Protein AF-T0Z7A8-F1 (afdb_monomer_lite)

Radius of gyration: 29.62 Å; chains: 1; bounding box: 66×35×97 Å

Structure (mmCIF, N/CA/C/O backbone):
data_AF-T0Z7A8-F1
#
_entry.id   AF-T0Z7A8-F1
#
loop_
_atom_site.group_PDB
_atom_site.id
_atom_site.type_symbol
_atom_site.label_atom_id
_atom_site.label_alt_id
_atom_site.label_comp_id
_atom_site.label_asym_id
_atom_site.label_entity_id
_atom_site.label_seq_id
_atom_site.pdbx_PDB_ins_code
_atom_site.Cartn_x
_atom_site.Cartn_y
_atom_site.Cartn_z
_atom_site.occupancy
_atom_site.B_iso_or_equiv
_atom_site.auth_seq_id
_atom_site.auth_comp_id
_atom_site.auth_asym_id
_atom_site.auth_atom_id
_atom_site.pdbx_PDB_model_num
ATOM 1 N N . MET A 1 1 ? -44.467 -1.117 72.319 1.00 36.31 1 MET A N 1
ATOM 2 C CA . MET A 1 1 ? -43.125 -1.732 72.391 1.00 36.31 1 MET A CA 1
ATOM 3 C C . MET A 1 1 ? -42.258 -1.011 71.381 1.00 36.31 1 MET A C 1
ATOM 5 O O . MET A 1 1 ? -42.643 -0.938 70.224 1.00 36.31 1 MET A O 1
ATOM 9 N N . ASN A 1 2 ? -41.212 -0.356 71.879 1.00 39.38 2 ASN A N 1
ATOM 10 C CA . ASN A 1 2 ? -40.428 0.667 71.189 1.00 39.38 2 ASN A CA 1
ATOM 11 C C . ASN A 1 2 ? -39.596 0.090 70.042 1.00 39.38 2 ASN A C 1
ATOM 13 O O . ASN A 1 2 ? -38.655 -0.658 70.296 1.00 39.38 2 ASN A O 1
ATOM 17 N N . GLU A 1 3 ? -39.864 0.532 68.818 1.00 44.25 3 GLU A N 1
ATOM 18 C CA . GLU A 1 3 ? -38.897 0.447 67.728 1.00 44.25 3 GLU A CA 1
ATOM 19 C C . GLU A 1 3 ? -38.095 1.753 67.731 1.00 44.25 3 GLU A C 1
ATOM 21 O O . GLU A 1 3 ? -38.564 2.824 67.344 1.00 44.25 3 GLU A O 1
ATOM 26 N N . ILE A 1 4 ? -36.911 1.680 68.333 1.00 42.53 4 ILE A N 1
ATOM 27 C CA . ILE A 1 4 ? -35.994 2.802 68.509 1.00 42.53 4 ILE A CA 1
ATOM 28 C C . ILE A 1 4 ? -35.410 3.138 67.132 1.00 42.53 4 ILE A C 1
ATOM 30 O O . ILE A 1 4 ? -34.497 2.468 66.653 1.00 42.53 4 ILE A O 1
ATOM 34 N N . GLN A 1 5 ? -35.935 4.186 66.494 1.00 46.03 5 GLN A N 1
ATOM 35 C CA . GLN A 1 5 ? -35.263 4.845 65.379 1.00 46.03 5 GLN A CA 1
ATOM 36 C C . GLN A 1 5 ? -34.005 5.532 65.913 1.00 46.03 5 GLN A C 1
ATOM 38 O O . GLN A 1 5 ? -34.092 6.507 66.656 1.00 46.03 5 GLN A O 1
ATOM 43 N N . ILE A 1 6 ? -32.836 5.015 65.542 1.00 49.00 6 ILE A N 1
ATOM 44 C CA . ILE A 1 6 ? -31.546 5.659 65.797 1.00 49.00 6 ILE A CA 1
ATOM 45 C C . ILE A 1 6 ? -31.283 6.627 64.631 1.00 49.00 6 ILE A C 1
ATOM 47 O O . ILE A 1 6 ? -31.047 6.166 63.511 1.00 49.00 6 ILE A O 1
ATOM 51 N N . PRO A 1 7 ? -31.299 7.957 64.835 1.00 44.50 7 PRO A N 1
ATOM 52 C CA . PRO A 1 7 ? -30.887 8.899 63.810 1.00 44.50 7 PRO A CA 1
ATOM 53 C C . PRO A 1 7 ? -29.361 8.999 63.851 1.00 44.50 7 PRO A C 1
ATOM 55 O O . PRO A 1 7 ? -28.793 9.621 64.747 1.00 44.50 7 PRO A O 1
ATOM 58 N N . HIS A 1 8 ? -28.674 8.367 62.896 1.00 43.50 8 HIS A N 1
ATOM 59 C CA . HIS A 1 8 ? -27.226 8.530 62.781 1.00 43.50 8 HIS A CA 1
ATOM 60 C C . HIS A 1 8 ? -26.868 9.960 62.313 1.00 43.50 8 HIS A C 1
ATOM 62 O O . HIS A 1 8 ? -27.323 10.389 61.249 1.00 43.50 8 HIS A O 1
ATOM 68 N N . PRO A 1 9 ? -26.023 10.697 63.064 1.00 47.31 9 PRO A N 1
ATOM 69 C CA . PRO A 1 9 ? -25.777 12.127 62.886 1.00 47.31 9 PRO A CA 1
ATOM 70 C C . PRO A 1 9 ? -24.559 12.415 61.988 1.00 47.31 9 PRO A C 1
ATOM 72 O O . PRO A 1 9 ? -23.729 13.260 62.309 1.00 47.31 9 PRO A O 1
ATOM 75 N N . HIS A 1 10 ? -24.436 11.732 60.846 1.00 49.09 10 HIS A N 1
ATOM 76 C CA . HIS A 1 10 ? -23.391 12.022 59.850 1.00 49.09 10 HIS A CA 1
ATOM 77 C C . HIS A 1 10 ? -23.988 12.187 58.454 1.00 49.09 10 HIS A C 1
ATOM 79 O O . HIS A 1 10 ? -23.723 11.443 57.513 1.00 49.09 10 HIS A O 1
ATOM 85 N N . ARG A 1 11 ? -24.824 13.215 58.331 1.00 49.09 11 ARG A N 1
ATOM 86 C CA . ARG A 1 11 ? -25.332 13.728 57.063 1.00 49.09 11 ARG A CA 1
ATOM 87 C C . ARG A 1 11 ? -24.329 14.761 56.541 1.00 49.09 11 ARG A C 1
ATOM 89 O O . ARG A 1 11 ? -24.435 15.919 56.917 1.00 49.09 11 ARG A O 1
ATOM 96 N N . ASN A 1 12 ? -23.345 14.334 55.736 1.00 46.81 12 ASN A N 1
ATOM 97 C CA . ASN A 1 12 ? -22.940 15.144 54.573 1.00 46.81 12 ASN A CA 1
ATOM 98 C C . ASN A 1 12 ? -22.060 14.476 53.498 1.00 46.81 12 ASN A C 1
ATOM 100 O O . ASN A 1 12 ? -21.950 15.067 52.434 1.00 46.81 12 ASN A O 1
ATOM 104 N N . HIS A 1 13 ? -21.444 13.297 53.688 1.00 53.78 13 HIS A N 1
ATOM 105 C CA . HIS A 1 13 ? -20.495 12.779 52.672 1.00 53.78 13 HIS A CA 1
ATOM 106 C C . HIS A 1 13 ? -20.391 11.247 52.535 1.00 53.78 13 HIS A C 1
ATOM 108 O O . HIS A 1 13 ? -19.334 10.734 52.172 1.00 53.78 13 HIS A O 1
ATOM 114 N N . THR A 1 14 ? -21.466 10.486 52.754 1.00 53.47 14 THR A N 1
ATOM 115 C CA . THR A 1 14 ? -21.407 9.020 52.583 1.00 53.47 14 THR A CA 1
ATOM 116 C C . THR A 1 14 ? -22.314 8.575 51.443 1.00 53.47 14 THR A C 1
ATOM 118 O O . THR A 1 14 ? -23.493 8.307 51.642 1.00 53.47 14 THR A O 1
ATOM 121 N N . VAL A 1 15 ? -21.758 8.519 50.230 1.00 59.94 15 VAL A N 1
ATOM 122 C CA . VAL A 1 15 ? -22.406 7.872 49.074 1.00 59.94 15 VAL A CA 1
ATOM 123 C C . VAL A 1 15 ? -22.635 6.400 49.425 1.00 59.94 15 VAL A C 1
ATOM 125 O O . VAL A 1 15 ? -21.695 5.730 49.864 1.00 59.94 15 VAL A O 1
ATOM 128 N N . SER A 1 16 ? -23.862 5.899 49.257 1.00 73.12 16 SER A N 1
ATOM 129 C CA . SER A 1 16 ? -24.187 4.509 49.602 1.00 73.12 16 SER A CA 1
ATOM 130 C C . SER A 1 16 ? -23.375 3.528 48.742 1.00 73.12 16 SER A C 1
ATOM 132 O O . SER A 1 16 ? -23.059 3.808 47.582 1.00 73.12 16 SER A O 1
ATOM 134 N N . LEU A 1 17 ? -23.021 2.357 49.288 1.00 73.00 17 LEU A N 1
ATOM 135 C CA . LEU A 1 17 ? -22.294 1.317 48.541 1.00 73.00 17 LEU A CA 1
ATOM 136 C C . LEU A 1 17 ? -23.012 0.962 47.225 1.00 73.00 17 LEU A C 1
ATOM 138 O O . LEU A 1 17 ? -22.369 0.806 46.190 1.00 73.00 17 LEU A O 1
ATOM 142 N N . SER A 1 18 ? -24.343 0.924 47.260 1.00 75.19 18 SER A N 1
ATOM 143 C CA . SER A 1 18 ? -25.235 0.720 46.116 1.00 75.19 18 SER A CA 1
ATOM 144 C C . SER A 1 18 ? -25.128 1.819 45.052 1.00 75.19 18 SER A C 1
ATOM 146 O O . SER A 1 18 ? -25.048 1.506 43.866 1.00 75.19 18 SER A O 1
ATOM 148 N N . GLU A 1 19 ? -25.059 3.098 45.435 1.00 75.75 19 GLU A N 1
ATOM 149 C CA . GLU A 1 19 ? -24.842 4.197 44.478 1.00 75.75 19 GLU A CA 1
ATOM 150 C C . GLU A 1 19 ? -23.461 4.111 43.826 1.00 75.75 19 GLU A C 1
ATOM 152 O O . GLU A 1 19 ? -23.346 4.274 42.612 1.00 75.75 19 GLU A O 1
ATOM 157 N N . ARG A 1 20 ? -22.411 3.789 44.596 1.00 80.50 20 ARG A N 1
ATOM 158 C CA . ARG A 1 20 ? -21.065 3.574 44.034 1.00 80.50 20 ARG A CA 1
ATOM 159 C C . ARG A 1 20 ? -21.029 2.389 43.067 1.00 80.50 20 ARG A C 1
ATOM 161 O O . ARG A 1 20 ? -20.388 2.478 42.019 1.00 80.50 20 ARG A O 1
ATOM 168 N N . GLN A 1 21 ? -21.727 1.298 43.384 1.00 84.06 21 GLN A N 1
ATOM 169 C CA . GLN A 1 21 ? -21.850 0.138 42.497 1.00 84.06 21 GLN A CA 1
ATOM 170 C C . GLN A 1 21 ? -22.607 0.489 41.210 1.00 84.06 21 GLN A C 1
ATOM 172 O O . GLN A 1 21 ? -22.160 0.116 40.127 1.00 84.06 21 GLN A O 1
ATOM 177 N N . LEU A 1 22 ? -23.695 1.258 41.302 1.00 90.19 22 LEU A N 1
ATOM 178 C CA . LEU A 1 22 ? -24.459 1.715 40.141 1.00 90.19 22 LEU A CA 1
ATOM 179 C C . LEU A 1 22 ? -23.632 2.629 39.228 1.00 90.19 22 LEU A C 1
ATOM 181 O O . LEU A 1 22 ? -23.651 2.451 38.011 1.00 90.19 22 LEU A O 1
ATOM 185 N N . LEU A 1 23 ? -22.888 3.578 39.802 1.00 86.12 23 LEU A N 1
ATOM 186 C CA . LEU A 1 23 ? -21.968 4.437 39.049 1.00 86.12 23 LEU A CA 1
ATOM 187 C C . LEU A 1 23 ? -20.900 3.600 38.334 1.00 86.12 23 LEU A C 1
ATOM 189 O O . LEU A 1 23 ? -20.728 3.729 37.127 1.00 86.12 23 LEU A O 1
ATOM 193 N N . THR A 1 24 ? -20.280 2.653 39.043 1.00 88.50 24 THR A N 1
ATOM 194 C CA . THR A 1 24 ? -19.281 1.740 38.460 1.00 88.50 24 THR A CA 1
ATOM 195 C C . THR A 1 24 ? -19.855 0.916 37.303 1.00 88.50 24 THR A C 1
ATOM 197 O O . THR A 1 24 ? -19.183 0.703 36.296 1.00 88.50 24 THR A O 1
ATOM 200 N N . LEU A 1 25 ? -21.093 0.426 37.428 1.00 91.19 25 LEU A N 1
ATOM 201 C CA . LEU A 1 25 ? -21.754 -0.331 36.363 1.00 91.19 25 LEU A CA 1
ATOM 202 C C . LEU A 1 25 ? -22.068 0.546 35.147 1.00 91.19 25 LEU A C 1
ATOM 204 O O . LEU A 1 25 ? -21.889 0.087 34.022 1.00 91.19 25 LEU A O 1
ATOM 208 N N . ARG A 1 26 ? -22.486 1.801 35.353 1.00 92.50 26 ARG A N 1
ATOM 209 C CA . ARG A 1 26 ? -22.722 2.761 34.262 1.00 92.50 26 ARG A CA 1
ATOM 210 C C . ARG A 1 26 ? -21.438 3.106 33.516 1.00 92.50 26 ARG A C 1
ATOM 212 O O . ARG A 1 26 ? -21.442 3.079 32.290 1.00 92.50 26 ARG A O 1
ATOM 219 N N . ASP A 1 27 ? -20.343 3.346 34.231 1.00 93.00 27 ASP A N 1
ATOM 220 C CA . ASP A 1 27 ? -19.042 3.625 33.611 1.00 93.00 27 ASP A CA 1
ATOM 221 C C . ASP A 1 27 ? -18.522 2.419 32.821 1.00 93.00 27 ASP A C 1
ATOM 223 O O . ASP A 1 27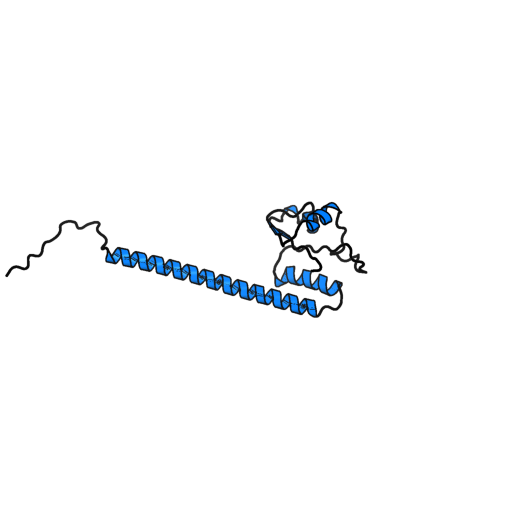 ? -18.035 2.563 31.697 1.00 93.00 27 ASP A O 1
ATOM 227 N N . LYS A 1 28 ? -18.683 1.206 33.367 1.00 92.38 28 LYS A N 1
ATOM 228 C CA . LYS A 1 28 ? -18.367 -0.035 32.648 1.00 92.38 28 LYS A CA 1
ATOM 229 C C . LYS A 1 28 ? -19.213 -0.189 31.391 1.00 92.38 28 LYS A C 1
ATOM 231 O O . LYS A 1 28 ? -18.660 -0.525 30.351 1.00 92.38 28 LYS A O 1
ATOM 236 N N . ASN A 1 29 ? -20.517 0.066 31.479 1.00 93.88 29 ASN A N 1
ATOM 237 C CA . ASN A 1 29 ? -21.412 -0.029 30.331 1.00 93.88 29 ASN A CA 1
ATOM 238 C C . ASN A 1 29 ? -20.990 0.958 29.233 1.00 93.88 29 ASN A C 1
ATOM 240 O O . ASN A 1 29 ? -20.693 0.540 28.121 1.00 93.88 29 ASN A O 1
ATOM 244 N N . ARG A 1 30 ? -20.773 2.229 29.589 1.00 94.19 30 ARG A N 1
ATOM 245 C CA . ARG A 1 30 ? -20.272 3.248 28.658 1.00 94.19 30 ARG A CA 1
ATOM 246 C C . ARG A 1 30 ? -18.945 2.849 28.004 1.00 94.19 30 ARG A C 1
ATOM 248 O O . ARG A 1 30 ? -18.764 3.038 26.806 1.00 94.19 30 ARG A O 1
ATOM 255 N N . THR A 1 31 ? -18.020 2.283 28.777 1.00 94.25 31 THR A N 1
ATOM 256 C CA . THR A 1 31 ? -16.728 1.812 28.250 1.00 94.25 31 THR A CA 1
ATOM 257 C C . THR A 1 31 ? -16.912 0.659 27.259 1.00 94.25 31 THR A C 1
ATOM 259 O O . THR A 1 31 ? -16.220 0.593 26.245 1.00 94.25 31 THR A O 1
ATOM 262 N N . LEU A 1 32 ? -17.831 -0.267 27.544 1.00 93.69 32 LEU A N 1
ATOM 263 C CA . LEU A 1 32 ? -18.135 -1.389 26.656 1.00 93.69 32 LEU A CA 1
ATOM 264 C C . LEU A 1 32 ? -18.830 -0.929 25.373 1.00 93.69 32 LEU A C 1
ATOM 266 O O . LEU A 1 32 ? -18.456 -1.392 24.301 1.00 93.69 32 LEU A O 1
ATOM 270 N N . GLU A 1 33 ? -19.777 0.004 25.465 1.00 95.12 33 GLU A N 1
ATOM 271 C CA . GLU A 1 33 ? -20.428 0.619 24.303 1.00 95.12 33 GLU A CA 1
ATOM 272 C C . GLU A 1 33 ? -19.407 1.320 23.395 1.00 95.12 33 GLU A C 1
ATOM 274 O O . GLU A 1 33 ? -19.427 1.122 22.181 1.00 95.12 33 GLU A O 1
ATOM 279 N N . GLN A 1 34 ? -18.459 2.068 23.973 1.00 94.62 34 GLN A N 1
ATOM 280 C CA . GLN A 1 34 ? -17.372 2.701 23.216 1.00 94.62 34 GLN A CA 1
ATOM 281 C C . GLN A 1 34 ? -16.508 1.669 22.484 1.00 94.62 34 GLN A C 1
ATOM 283 O O . GLN A 1 34 ? -16.294 1.790 21.281 1.00 94.62 34 GLN A O 1
ATOM 288 N N . ARG A 1 35 ? -16.073 0.610 23.178 1.00 92.44 35 ARG A N 1
ATOM 289 C CA . ARG A 1 35 ? -15.280 -0.466 22.562 1.00 92.44 35 ARG A CA 1
ATOM 290 C C . ARG A 1 35 ? -16.043 -1.199 21.465 1.00 92.44 35 ARG A C 1
ATOM 292 O O . ARG A 1 35 ? -15.455 -1.545 20.448 1.00 92.44 35 ARG A O 1
ATOM 299 N N . LEU A 1 36 ? -17.337 -1.450 21.660 1.00 93.94 36 LEU A N 1
ATOM 300 C CA . LEU A 1 36 ? -18.172 -2.079 20.640 1.00 93.94 36 LEU A CA 1
ATOM 301 C C . LEU A 1 36 ? -18.246 -1.198 19.389 1.00 93.94 36 LEU A C 1
ATOM 303 O O . LEU A 1 36 ? -18.070 -1.699 18.283 1.00 93.94 36 LEU A O 1
ATOM 307 N N . SER A 1 37 ? -18.449 0.110 19.566 1.00 94.38 37 SER A N 1
ATOM 308 C CA . SER A 1 37 ? -18.464 1.067 18.459 1.00 94.38 37 SER A CA 1
ATOM 309 C C . SER A 1 37 ? -17.133 1.099 17.703 1.00 94.38 37 SER A C 1
ATOM 311 O O . SER A 1 37 ? -17.138 1.150 16.477 1.00 94.38 37 SER A O 1
ATOM 313 N N . GLU A 1 38 ? -16.000 1.044 18.408 1.00 95.44 38 GLU A N 1
ATOM 314 C CA . GLU A 1 38 ? -14.674 0.955 17.782 1.00 95.44 38 GLU A CA 1
ATOM 315 C C . GLU A 1 38 ? -14.518 -0.337 16.972 1.00 95.44 38 GLU A C 1
ATOM 317 O O . GLU A 1 38 ? -14.085 -0.297 15.822 1.00 95.44 38 GLU A O 1
ATOM 322 N N . LEU A 1 39 ? -14.917 -1.482 17.538 1.00 94.31 39 LEU A N 1
ATOM 323 C CA . LEU A 1 39 ? -14.836 -2.780 16.863 1.00 94.31 39 LEU A CA 1
ATOM 324 C C . LEU A 1 39 ? -15.692 -2.835 15.595 1.00 94.31 39 LEU A C 1
ATOM 326 O O . LEU A 1 39 ? -15.234 -3.367 14.586 1.00 94.31 39 LEU A O 1
ATOM 330 N N . ILE A 1 40 ? -16.902 -2.272 15.632 1.00 93.00 40 ILE A N 1
ATOM 331 C CA . ILE A 1 40 ? -17.767 -2.160 14.451 1.00 93.00 40 ILE A CA 1
ATOM 332 C C . ILE A 1 40 ? -17.091 -1.283 13.390 1.00 93.00 40 ILE A C 1
ATOM 334 O O . ILE A 1 40 ? -16.996 -1.696 12.238 1.00 93.00 40 ILE A O 1
ATOM 338 N N . GLY A 1 41 ? -16.533 -0.133 13.780 1.00 92.25 41 GLY A N 1
ATOM 339 C CA . GLY A 1 41 ? -15.804 0.737 12.852 1.00 92.25 41 GLY A CA 1
ATOM 340 C C . GLY A 1 41 ? -14.593 0.051 12.204 1.00 92.25 41 GLY A C 1
ATOM 341 O O . GLY A 1 41 ? -14.361 0.193 11.000 1.00 92.25 41 GLY A O 1
ATOM 342 N N . TYR A 1 42 ? -13.836 -0.748 12.964 1.00 92.88 42 TYR A N 1
ATOM 343 C CA . TYR A 1 42 ? -12.750 -1.559 12.406 1.00 92.88 42 TYR A CA 1
ATOM 344 C C . TYR A 1 42 ? -13.263 -2.644 11.456 1.00 92.88 42 TYR A C 1
ATOM 346 O O . TYR A 1 42 ? -12.646 -2.864 10.416 1.00 92.88 42 TYR A O 1
ATOM 354 N N . ALA A 1 43 ? -14.381 -3.301 11.779 1.00 89.00 43 ALA A N 1
ATOM 355 C CA . ALA A 1 43 ? -14.987 -4.308 10.912 1.00 89.00 43 ALA A CA 1
ATOM 356 C C . ALA A 1 43 ? -15.406 -3.706 9.562 1.00 89.00 43 ALA A C 1
ATOM 358 O O . ALA A 1 43 ? -15.000 -4.214 8.522 1.00 89.00 43 ALA A O 1
ATOM 359 N N . GLU A 1 44 ? -16.106 -2.569 9.570 1.00 93.31 44 GLU A N 1
ATOM 360 C CA . GLU A 1 44 ? -16.512 -1.869 8.343 1.00 93.31 44 GLU A CA 1
ATOM 361 C C . GLU A 1 44 ? -15.305 -1.438 7.497 1.00 93.31 44 GLU A C 1
ATOM 363 O O . GLU A 1 44 ? -15.297 -1.592 6.273 1.00 93.31 44 GLU A O 1
ATOM 368 N N . THR A 1 45 ? -14.251 -0.937 8.148 1.00 92.38 45 THR A N 1
ATOM 369 C CA . THR A 1 45 ? -13.011 -0.545 7.463 1.00 92.38 45 THR A CA 1
ATOM 370 C C . THR A 1 45 ? -12.319 -1.756 6.832 1.00 92.38 45 THR A C 1
ATOM 372 O O . THR A 1 45 ? -11.879 -1.695 5.683 1.00 92.38 45 THR A O 1
ATOM 375 N N . ASN A 1 46 ? -12.251 -2.876 7.551 1.00 91.81 46 ASN A N 1
ATOM 376 C CA . ASN A 1 46 ? -11.650 -4.113 7.058 1.00 91.81 46 ASN A CA 1
ATOM 377 C C . ASN A 1 46 ? -12.444 -4.725 5.901 1.00 91.81 46 ASN A C 1
ATOM 379 O O . ASN A 1 46 ? -11.839 -5.186 4.931 1.00 91.81 46 ASN A O 1
ATOM 383 N N . ASP A 1 47 ? -13.774 -4.703 5.967 1.00 93.50 47 ASP A N 1
ATOM 384 C CA . ASP A 1 47 ? -14.636 -5.175 4.883 1.00 93.50 47 ASP A CA 1
ATOM 385 C C . ASP A 1 47 ? -14.448 -4.323 3.626 1.00 93.50 47 ASP A C 1
ATOM 387 O O . ASP A 1 47 ? -14.301 -4.856 2.521 1.00 93.50 47 ASP A O 1
ATOM 391 N N . ASN A 1 48 ? -14.350 -2.999 3.791 1.00 93.81 48 ASN A N 1
ATOM 392 C CA . ASN A 1 48 ? -14.038 -2.088 2.696 1.00 93.81 48 ASN A CA 1
ATOM 393 C C . ASN A 1 48 ? -12.686 -2.438 2.050 1.00 93.81 48 ASN A C 1
ATOM 395 O O . ASN A 1 48 ? -12.623 -2.659 0.839 1.00 93.81 48 ASN A O 1
ATOM 399 N N . ILE A 1 49 ? -11.619 -2.572 2.849 1.00 93.25 49 ILE A N 1
ATOM 400 C CA . ILE A 1 49 ? -10.279 -2.930 2.352 1.00 93.25 49 ILE A CA 1
ATOM 401 C C . ILE A 1 49 ? -10.303 -4.289 1.644 1.00 93.25 49 ILE A C 1
ATOM 403 O O . ILE A 1 49 ? -9.748 -4.420 0.552 1.00 93.25 49 ILE A O 1
ATOM 407 N N . SER A 1 50 ? -10.978 -5.285 2.216 1.00 94.31 50 SER A N 1
ATOM 408 C CA . SER A 1 50 ? -11.094 -6.629 1.638 1.00 94.31 50 SER A CA 1
ATOM 409 C C . SER A 1 50 ? -11.789 -6.598 0.276 1.00 94.31 50 SER A C 1
ATOM 411 O O . SER A 1 50 ? -11.320 -7.223 -0.678 1.00 94.31 50 SER A O 1
ATOM 413 N N . GLY A 1 51 ? -12.851 -5.798 0.147 1.00 96.00 51 GLY A N 1
ATOM 414 C CA . GLY A 1 51 ? -13.509 -5.535 -1.130 1.00 96.00 51 GLY A CA 1
ATOM 415 C C . GLY A 1 51 ? -12.566 -4.898 -2.155 1.00 96.00 51 GLY A C 1
ATOM 416 O O . GLY A 1 51 ? -12.504 -5.364 -3.296 1.00 96.00 51 GLY A O 1
ATOM 417 N N . LYS A 1 52 ? -11.777 -3.891 -1.752 1.00 95.31 52 LYS A N 1
ATOM 418 C CA . LYS A 1 52 ? -10.789 -3.236 -2.630 1.00 95.31 52 LYS A CA 1
ATOM 419 C C . LYS A 1 52 ? -9.711 -4.211 -3.115 1.00 95.31 52 LYS A C 1
ATOM 421 O O . LYS A 1 52 ? -9.372 -4.229 -4.299 1.00 95.31 52 LYS A O 1
ATOM 426 N N . VAL A 1 53 ? -9.202 -5.063 -2.223 1.00 95.81 53 VAL A N 1
ATOM 427 C CA . VAL A 1 53 ? -8.209 -6.101 -2.553 1.00 95.81 53 VAL A CA 1
ATOM 428 C C . VAL A 1 53 ? -8.787 -7.127 -3.527 1.00 95.81 53 VAL A C 1
ATOM 430 O O . VAL A 1 53 ? -8.134 -7.466 -4.514 1.00 95.81 53 VAL A O 1
ATOM 433 N N . HIS A 1 54 ? -10.021 -7.585 -3.305 1.00 96.19 54 HIS A N 1
ATOM 434 C CA . HIS A 1 54 ? -10.688 -8.502 -4.226 1.00 96.19 54 HIS A CA 1
ATOM 435 C C . HIS A 1 54 ? -10.847 -7.887 -5.625 1.00 96.19 54 HIS A C 1
ATOM 437 O O . HIS A 1 54 ? -10.504 -8.518 -6.625 1.00 96.19 54 HIS A O 1
ATOM 443 N N . GLN A 1 55 ? -11.304 -6.634 -5.709 1.00 95.31 55 GLN A N 1
ATOM 444 C CA . GLN A 1 55 ? -11.444 -5.934 -6.988 1.00 95.31 55 GLN A CA 1
ATOM 445 C C . GLN A 1 55 ? -10.105 -5.749 -7.703 1.00 95.31 55 GLN A C 1
ATOM 447 O O . GLN A 1 55 ? -10.037 -5.947 -8.917 1.00 95.31 55 GLN A O 1
ATOM 452 N N . LEU A 1 56 ? -9.039 -5.414 -6.970 1.00 96.50 56 LEU A N 1
ATOM 453 C CA . LEU A 1 56 ? -7.688 -5.357 -7.520 1.00 96.50 56 LEU A CA 1
ATOM 454 C C . LEU A 1 56 ? -7.295 -6.711 -8.124 1.00 96.50 56 LEU A C 1
ATOM 456 O O . LEU A 1 56 ? -6.901 -6.753 -9.287 1.00 96.50 56 LEU A O 1
ATOM 460 N N . ALA A 1 57 ? -7.457 -7.810 -7.383 1.00 96.19 57 ALA A N 1
ATOM 461 C CA . ALA A 1 57 ? -7.120 -9.149 -7.867 1.00 96.19 57 ALA A CA 1
ATOM 462 C C . ALA A 1 57 ? -7.875 -9.498 -9.161 1.00 96.19 57 ALA A C 1
ATOM 464 O O . ALA A 1 57 ? -7.257 -9.895 -10.149 1.00 96.19 57 ALA A O 1
ATOM 465 N N . VAL A 1 58 ? -9.192 -9.268 -9.201 1.00 97.19 58 VAL A N 1
ATOM 466 C CA . VAL A 1 58 ? -10.012 -9.498 -10.402 1.00 97.19 58 VAL A CA 1
ATOM 467 C C . VAL A 1 58 ? -9.532 -8.648 -11.582 1.00 97.19 58 VAL A C 1
ATOM 469 O O . VAL A 1 58 ? -9.391 -9.158 -12.692 1.00 97.19 58 VAL A O 1
ATOM 472 N N . ARG A 1 59 ? -9.237 -7.359 -11.364 1.00 96.31 59 ARG A N 1
ATOM 473 C CA . ARG A 1 59 ? -8.764 -6.455 -12.426 1.00 96.31 59 ARG A CA 1
ATOM 474 C C . ARG A 1 59 ? -7.407 -6.868 -12.984 1.00 96.31 59 ARG A C 1
ATOM 476 O O . ARG A 1 59 ? -7.207 -6.731 -14.190 1.00 96.31 59 ARG A O 1
ATOM 483 N N . LEU A 1 60 ? -6.506 -7.365 -12.135 1.00 96.19 60 LEU A N 1
ATOM 484 C CA . LEU A 1 60 ? -5.196 -7.865 -12.551 1.00 96.19 60 LEU A CA 1
ATOM 485 C C . LEU A 1 60 ? -5.314 -9.159 -13.362 1.00 96.19 60 LEU A C 1
ATOM 487 O O . LEU A 1 60 ? -4.663 -9.271 -14.396 1.00 96.19 60 LEU A O 1
ATOM 491 N N . LEU A 1 61 ? -6.191 -10.088 -12.962 1.00 96.12 61 LEU A N 1
ATOM 492 C CA . LEU A 1 61 ? -6.397 -11.368 -13.657 1.00 96.12 61 LEU A CA 1
ATOM 493 C C . LEU A 1 61 ? -6.874 -11.219 -15.111 1.00 96.12 61 LEU A C 1
ATOM 495 O O . LEU A 1 61 ? -6.641 -12.104 -15.930 1.00 96.12 61 LEU A O 1
ATOM 499 N N . VAL A 1 62 ? -7.546 -10.116 -15.445 1.00 96.19 62 VAL A N 1
ATOM 500 C CA . VAL A 1 62 ? -8.053 -9.864 -16.806 1.00 96.19 62 VAL A CA 1
ATOM 501 C C . VAL A 1 62 ? -6.991 -9.220 -17.714 1.00 96.19 62 VAL A C 1
ATOM 503 O O . VAL A 1 62 ? -7.146 -9.222 -18.939 1.00 96.19 62 VAL A O 1
ATOM 506 N N . GLN A 1 63 ? -5.896 -8.691 -17.157 1.00 96.75 63 GLN A N 1
ATOM 507 C CA . GLN A 1 63 ? -4.849 -8.047 -17.951 1.00 96.75 63 GLN A CA 1
ATOM 508 C C . GLN A 1 63 ? -4.059 -9.072 -18.766 1.00 96.75 63 GLN A C 1
ATOM 510 O O . GLN A 1 63 ? -3.597 -10.086 -18.254 1.00 96.75 63 GLN A O 1
ATOM 515 N N . ARG A 1 64 ? -3.867 -8.781 -20.057 1.00 94.06 64 ARG A N 1
ATOM 516 C CA . ARG A 1 64 ? -3.145 -9.660 -20.999 1.00 94.06 64 ARG A CA 1
ATOM 517 C C . ARG A 1 64 ? -1.742 -9.174 -21.342 1.00 94.06 64 ARG A C 1
ATOM 519 O O . ARG A 1 64 ? -1.028 -9.834 -22.088 1.00 94.06 64 ARG A O 1
ATOM 526 N N . THR A 1 65 ? -1.367 -7.998 -20.853 1.00 92.69 65 THR A N 1
ATOM 527 C CA . THR A 1 65 ? -0.079 -7.371 -21.140 1.00 92.69 65 THR A CA 1
ATOM 528 C C . THR A 1 65 ? 0.537 -6.860 -19.850 1.00 92.69 65 THR A C 1
ATOM 530 O O . THR A 1 65 ? -0.173 -6.400 -18.954 1.00 92.69 65 THR A O 1
ATOM 533 N N . LEU A 1 66 ? 1.870 -6.892 -19.774 1.00 91.38 66 LEU A N 1
ATOM 534 C CA . LEU A 1 66 ? 2.601 -6.352 -18.630 1.00 91.38 66 LEU A CA 1
ATOM 535 C C . LEU A 1 66 ? 2.264 -4.873 -18.410 1.00 91.38 66 LEU A C 1
ATOM 537 O O . LEU A 1 66 ? 1.986 -4.474 -17.289 1.00 91.38 66 LEU A O 1
ATOM 541 N N . LYS A 1 67 ? 2.180 -4.079 -19.484 1.00 92.38 67 LYS A N 1
ATOM 542 C CA . LYS A 1 67 ? 1.750 -2.677 -19.403 1.00 92.38 67 LYS A CA 1
ATOM 543 C C . LYS A 1 67 ? 0.384 -2.533 -18.721 1.00 92.38 67 LYS A C 1
ATOM 545 O O . LYS A 1 67 ? 0.262 -1.758 -17.783 1.00 92.38 67 LYS A O 1
ATOM 550 N N . GLY A 1 68 ? -0.611 -3.320 -19.141 1.00 94.69 68 GLY A N 1
ATOM 551 C CA . GLY A 1 68 ? -1.947 -3.287 -18.544 1.00 94.69 68 GLY A CA 1
ATOM 552 C C . GLY A 1 68 ? -1.939 -3.636 -17.055 1.00 94.69 68 GLY A C 1
ATOM 553 O O . GLY A 1 68 ? -2.645 -3.000 -16.274 1.00 94.69 68 GLY A O 1
ATOM 554 N N . VAL A 1 69 ? -1.099 -4.591 -16.637 1.00 94.25 69 VAL A N 1
ATOM 555 C CA . VAL A 1 69 ? -0.883 -4.920 -15.217 1.00 94.25 69 VAL A CA 1
ATOM 556 C C . VAL A 1 69 ? -0.322 -3.716 -14.456 1.00 94.25 69 VAL A C 1
ATOM 558 O O . VAL A 1 69 ? -0.892 -3.329 -13.438 1.00 94.25 69 VAL A O 1
ATOM 561 N N . LEU A 1 70 ? 0.752 -3.097 -14.954 1.00 94.31 70 LEU A N 1
ATOM 562 C CA . LEU A 1 70 ? 1.410 -1.963 -14.291 1.00 94.31 70 LEU A CA 1
ATOM 563 C C . LEU A 1 70 ? 0.484 -0.748 -14.176 1.00 94.31 70 LEU A C 1
ATOM 565 O O . LEU A 1 70 ? 0.331 -0.200 -13.082 1.00 94.31 70 LEU A O 1
ATOM 569 N N . ASP A 1 71 ? -0.187 -0.393 -15.273 1.00 93.94 71 ASP A N 1
ATOM 570 C CA . ASP A 1 71 ? -1.157 0.702 -15.319 1.00 93.94 71 ASP A CA 1
ATOM 571 C C . ASP A 1 71 ? -2.318 0.438 -14.347 1.00 93.94 71 ASP A C 1
ATOM 573 O O . ASP A 1 71 ? -2.751 1.333 -13.617 1.00 93.94 71 ASP A O 1
ATOM 577 N N . THR A 1 72 ? -2.795 -0.812 -14.275 1.00 96.31 72 THR A N 1
ATOM 578 C CA . THR A 1 72 ? -3.861 -1.211 -13.345 1.00 96.31 72 THR A CA 1
ATOM 579 C C . THR A 1 72 ? -3.418 -1.066 -11.895 1.00 96.31 72 THR A C 1
ATOM 581 O O . THR A 1 72 ? -4.161 -0.483 -11.106 1.00 96.31 72 THR A O 1
ATOM 584 N N . ILE A 1 73 ? -2.225 -1.550 -11.528 1.00 95.44 73 ILE A N 1
ATOM 585 C CA . ILE A 1 73 ? -1.690 -1.402 -10.165 1.00 95.44 73 ILE A CA 1
ATOM 586 C C . ILE A 1 73 ? -1.618 0.080 -9.804 1.00 95.44 73 ILE A C 1
ATOM 588 O O . ILE A 1 73 ? -2.168 0.489 -8.783 1.00 95.44 73 ILE A O 1
ATOM 592 N N . GLN A 1 74 ? -0.994 0.895 -10.656 1.00 94.25 74 GLN A N 1
ATOM 593 C CA . GLN A 1 74 ? -0.821 2.320 -10.394 1.00 94.25 74 GLN A CA 1
ATOM 594 C C . GLN A 1 74 ? -2.171 3.033 -10.237 1.00 94.25 74 GLN A C 1
ATOM 596 O O . GLN A 1 74 ? -2.377 3.763 -9.267 1.00 94.25 74 GLN A O 1
ATOM 601 N N . HIS A 1 75 ? -3.122 2.767 -11.133 1.00 94.69 75 HIS A N 1
ATOM 602 C CA . HIS A 1 75 ? -4.455 3.358 -11.075 1.00 94.69 75 HIS A CA 1
ATOM 603 C C . HIS A 1 75 ? -5.236 2.920 -9.826 1.00 94.69 75 HIS A C 1
ATOM 605 O O . HIS A 1 75 ? -5.857 3.750 -9.164 1.00 94.69 75 HIS A O 1
ATOM 611 N N . GLN A 1 76 ? -5.206 1.632 -9.469 1.00 95.62 76 GLN A N 1
ATOM 612 C CA . GLN A 1 76 ? -5.892 1.143 -8.270 1.00 95.62 76 GLN A CA 1
ATOM 613 C C . GLN A 1 76 ? -5.295 1.738 -6.994 1.00 95.62 76 GLN A C 1
ATOM 615 O O . GLN A 1 76 ? -6.053 2.161 -6.125 1.00 95.62 76 GLN A O 1
ATOM 620 N N . MET A 1 77 ? -3.970 1.830 -6.885 1.00 95.31 77 MET A N 1
ATOM 621 C CA . MET A 1 77 ? -3.330 2.416 -5.706 1.00 95.31 77 MET A CA 1
ATOM 622 C C . MET A 1 77 ? -3.698 3.897 -5.534 1.00 95.31 77 MET A C 1
ATOM 624 O O . MET A 1 77 ? -4.096 4.298 -4.444 1.00 95.31 77 MET A O 1
ATOM 628 N N . LEU A 1 78 ? -3.645 4.688 -6.612 1.00 94.19 78 LEU A N 1
ATOM 629 C CA . LEU A 1 78 ? -3.941 6.125 -6.562 1.00 94.19 78 LEU A CA 1
ATOM 630 C C . LEU A 1 78 ? -5.426 6.425 -6.317 1.00 94.19 78 LEU A C 1
ATOM 632 O O . LEU A 1 78 ? -5.754 7.295 -5.518 1.00 94.19 78 LEU A O 1
ATOM 636 N N . HIS A 1 79 ? -6.331 5.726 -7.007 1.00 93.75 79 HIS A N 1
ATOM 637 C CA . HIS A 1 79 ? -7.749 6.102 -7.023 1.00 93.75 79 HIS A CA 1
ATOM 638 C C . HIS A 1 79 ? -8.638 5.225 -6.151 1.00 93.75 79 HIS A C 1
ATOM 640 O O . HIS A 1 79 ? -9.643 5.702 -5.638 1.00 93.75 79 HIS A O 1
ATOM 646 N N . HIS A 1 80 ? -8.314 3.939 -6.006 1.00 92.88 80 HIS A N 1
ATOM 647 C CA . HIS A 1 80 ? -9.156 3.014 -5.251 1.00 92.88 80 HIS A CA 1
ATOM 648 C C . HIS A 1 80 ? -8.692 2.885 -3.802 1.00 92.88 80 HIS A C 1
ATOM 650 O O . HIS A 1 80 ? -9.509 2.931 -2.887 1.00 92.88 80 HIS A O 1
ATOM 656 N N . PHE A 1 81 ? -7.382 2.778 -3.580 1.00 93.62 81 PHE A N 1
ATOM 657 C CA . PHE A 1 81 ? -6.787 2.812 -2.242 1.00 93.62 81 PHE A CA 1
ATOM 658 C C . PHE A 1 81 ? -6.493 4.233 -1.748 1.00 93.62 81 PHE A C 1
ATOM 660 O O . PHE A 1 81 ? -6.125 4.386 -0.589 1.00 93.62 81 PHE A O 1
ATOM 667 N N . GLU A 1 82 ? -6.685 5.248 -2.600 1.00 93.94 82 GLU A N 1
ATOM 668 C CA . GLU A 1 82 ? -6.502 6.670 -2.265 1.00 93.94 82 GLU A CA 1
ATOM 669 C C . GLU A 1 82 ? -5.092 6.975 -1.731 1.00 93.94 82 GLU A C 1
ATOM 671 O O . GLU A 1 82 ? -4.892 7.840 -0.878 1.00 93.94 82 GLU A O 1
ATOM 676 N N . ILE A 1 83 ? -4.088 6.247 -2.233 1.00 93.44 83 ILE A N 1
ATOM 677 C CA . ILE A 1 83 ? -2.689 6.442 -1.856 1.00 93.44 83 ILE A CA 1
ATOM 678 C C . ILE A 1 83 ? -2.162 7.670 -2.611 1.00 93.44 83 ILE A C 1
ATOM 680 O O . ILE A 1 83 ? -2.140 7.644 -3.840 1.00 93.44 83 ILE A O 1
ATOM 684 N N . PRO A 1 84 ? -1.683 8.727 -1.927 1.00 91.38 84 PRO A N 1
ATOM 685 C CA . PRO A 1 84 ? -1.313 9.982 -2.590 1.00 91.38 84 PRO A CA 1
ATOM 686 C C . PRO A 1 84 ? -0.157 9.844 -3.583 1.00 91.38 84 PRO A C 1
ATOM 688 O O . PRO A 1 84 ? -0.131 10.498 -4.624 1.00 91.38 84 PRO A O 1
ATOM 691 N N . HIS A 1 85 ? 0.816 8.992 -3.252 1.00 92.44 85 HIS A N 1
ATOM 692 C CA . HIS A 1 85 ? 2.038 8.829 -4.026 1.00 92.44 85 HIS A CA 1
ATOM 693 C C . HIS A 1 85 ? 2.422 7.358 -4.103 1.00 92.44 85 HIS A C 1
ATOM 695 O O . HIS A 1 85 ? 2.564 6.682 -3.086 1.00 92.44 85 HIS A O 1
ATOM 701 N N . VAL A 1 86 ? 2.606 6.873 -5.329 1.00 93.38 86 VAL A N 1
ATOM 702 C CA . VAL A 1 86 ? 2.895 5.469 -5.619 1.00 93.38 86 VAL A CA 1
ATOM 703 C C . VAL A 1 86 ? 4.084 5.415 -6.561 1.00 93.38 86 VAL A C 1
ATOM 705 O O . VAL A 1 86 ? 4.063 6.022 -7.632 1.00 93.38 86 VAL A O 1
ATOM 708 N N . ALA A 1 87 ? 5.107 4.667 -6.168 1.00 93.00 87 ALA A N 1
ATOM 709 C CA . ALA A 1 87 ? 6.260 4.379 -7.001 1.00 93.00 87 ALA A CA 1
ATOM 710 C C . ALA A 1 87 ? 6.374 2.867 -7.192 1.00 93.00 87 ALA A C 1
ATOM 712 O O . ALA A 1 87 ? 6.470 2.114 -6.226 1.00 93.00 87 ALA A O 1
ATOM 713 N N . LEU A 1 88 ? 6.375 2.434 -8.450 1.00 93.56 88 LEU A N 1
ATOM 714 C CA . LEU A 1 88 ? 6.633 1.055 -8.845 1.00 93.56 88 LEU A CA 1
ATOM 715 C C . LEU A 1 88 ? 7.930 1.029 -9.649 1.00 93.56 88 LEU A C 1
ATOM 717 O O . LEU A 1 88 ? 8.119 1.870 -10.531 1.00 93.56 88 LEU A O 1
ATOM 721 N N . ARG A 1 89 ? 8.828 0.095 -9.336 1.00 92.81 89 ARG A N 1
ATOM 722 C CA . ARG A 1 89 ? 10.073 -0.122 -10.075 1.00 92.81 89 ARG A CA 1
ATOM 723 C C . ARG A 1 89 ? 10.278 -1.608 -10.315 1.00 92.81 89 ARG A C 1
ATOM 725 O O . ARG A 1 89 ? 10.102 -2.412 -9.406 1.00 92.81 89 ARG A O 1
ATOM 732 N N . LEU A 1 90 ? 10.649 -1.943 -11.542 1.00 91.69 90 LEU A N 1
ATOM 733 C CA . LEU A 1 90 ? 10.968 -3.284 -12.001 1.00 91.69 90 LEU A CA 1
ATOM 734 C C . LEU A 1 90 ? 12.351 -3.266 -12.644 1.00 91.69 90 LEU A C 1
ATOM 736 O O . LEU A 1 90 ? 12.712 -2.336 -13.362 1.00 91.69 90 L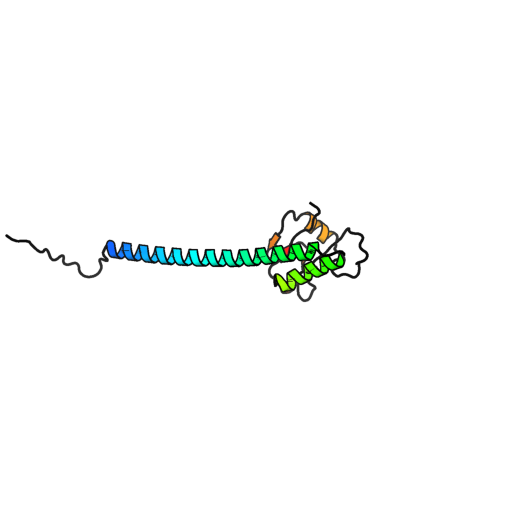EU A O 1
ATOM 740 N N . TRP A 1 91 ? 13.134 -4.304 -12.385 1.00 91.62 91 TRP A N 1
ATOM 741 C CA . TRP A 1 91 ? 14.469 -4.476 -12.949 1.00 91.62 91 TRP A CA 1
ATOM 742 C C . TRP A 1 91 ? 14.764 -5.959 -13.144 1.00 91.62 91 TRP A C 1
ATOM 744 O O . TRP A 1 91 ? 14.109 -6.813 -12.556 1.00 91.62 91 TRP A O 1
ATOM 754 N N . GLY A 1 92 ? 15.767 -6.267 -13.969 1.00 86.31 92 GLY A N 1
ATOM 755 C CA . GLY A 1 92 ? 16.155 -7.655 -14.248 1.00 86.31 92 GLY A CA 1
ATOM 756 C C . GLY A 1 92 ? 15.188 -8.408 -15.168 1.00 86.31 92 GLY A C 1
ATOM 757 O O . GLY A 1 92 ? 15.317 -9.616 -15.311 1.00 86.31 92 GLY A O 1
ATOM 758 N N . ILE A 1 93 ? 14.250 -7.704 -15.807 1.00 84.31 93 ILE A N 1
ATOM 759 C CA . ILE A 1 93 ? 13.268 -8.270 -16.736 1.00 84.31 93 ILE A CA 1
ATOM 760 C C . ILE A 1 93 ? 13.542 -7.696 -18.127 1.00 84.31 93 ILE A C 1
ATOM 762 O O . ILE A 1 93 ? 13.682 -6.481 -18.276 1.00 84.31 93 ILE A O 1
ATOM 766 N N . GLN A 1 94 ? 13.609 -8.557 -19.143 1.00 76.56 94 GLN A N 1
ATOM 767 C CA . GLN A 1 94 ? 13.593 -8.120 -20.538 1.00 76.56 94 GLN A CA 1
ATOM 768 C C . GLN A 1 94 ? 12.154 -7.766 -20.914 1.00 76.56 94 GLN A C 1
ATOM 770 O O . GLN A 1 94 ? 11.288 -8.637 -20.955 1.00 76.56 94 GLN A O 1
ATOM 775 N N . ALA A 1 95 ? 11.891 -6.483 -21.133 1.00 75.12 95 ALA A N 1
ATOM 776 C CA . ALA A 1 95 ? 10.575 -5.995 -21.507 1.00 75.12 95 ALA A CA 1
ATOM 777 C C . ALA A 1 95 ? 10.703 -4.918 -22.582 1.00 75.12 95 ALA A C 1
ATOM 779 O O . ALA A 1 95 ? 11.523 -4.009 -22.460 1.00 75.12 95 ALA A O 1
ATOM 780 N N . ASP A 1 96 ? 9.804 -4.949 -23.562 1.00 78.94 96 ASP A N 1
ATOM 781 C CA . ASP A 1 96 ? 9.699 -3.939 -24.627 1.00 78.94 96 ASP A CA 1
ATOM 782 C C . ASP A 1 96 ? 9.053 -2.623 -24.134 1.00 78.94 96 ASP A C 1
ATOM 784 O O . ASP A 1 96 ? 8.514 -1.836 -24.906 1.00 78.94 96 ASP A O 1
ATOM 788 N N . LEU A 1 97 ? 9.070 -2.386 -22.818 1.00 81.12 97 LEU A N 1
ATOM 789 C C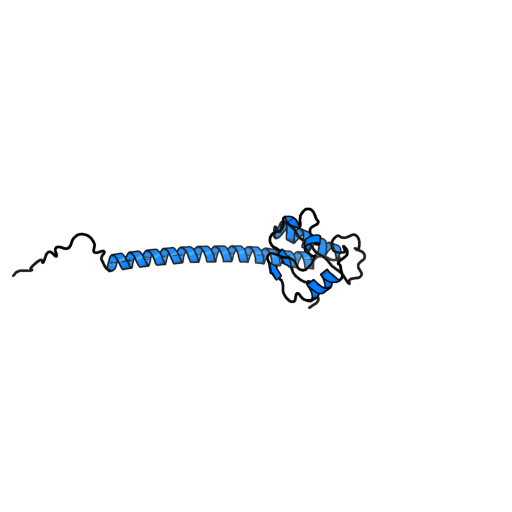A . LEU A 1 97 ? 8.398 -1.285 -22.122 1.00 81.12 97 LEU A CA 1
ATOM 790 C C . LEU A 1 97 ? 9.400 -0.340 -21.445 1.00 81.12 97 LEU A C 1
ATOM 792 O O . LEU A 1 97 ? 9.095 0.241 -20.408 1.00 81.12 97 LEU A O 1
ATOM 796 N N . LEU A 1 98 ? 10.592 -0.174 -22.023 1.00 76.94 98 LEU A N 1
ATOM 797 C CA . LEU A 1 98 ? 11.674 0.631 -21.437 1.00 76.94 98 LEU A CA 1
ATOM 798 C C . LEU A 1 98 ? 11.285 2.099 -21.186 1.00 76.94 98 LEU A C 1
ATOM 800 O O . LEU A 1 98 ? 11.833 2.731 -20.288 1.00 76.94 98 LEU A O 1
ATOM 804 N N . GLU A 1 99 ? 10.320 2.634 -21.937 1.00 83.75 99 GLU A N 1
ATOM 805 C CA . GLU A 1 99 ? 9.806 4.000 -21.759 1.00 83.75 99 GLU A CA 1
ATOM 806 C C . GLU A 1 99 ? 8.823 4.135 -20.583 1.00 83.75 99 GLU A C 1
ATOM 808 O O . GLU A 1 99 ? 8.514 5.243 -20.142 1.00 83.75 99 GLU A O 1
ATOM 813 N N . HIS A 1 100 ? 8.301 3.022 -20.063 1.00 89.38 100 HIS A N 1
ATOM 814 C CA . HIS A 1 100 ? 7.324 3.051 -18.985 1.00 89.38 100 HIS A CA 1
ATOM 815 C C . HIS A 1 100 ? 7.998 3.439 -17.651 1.00 89.38 100 HIS A C 1
ATOM 817 O O . HIS A 1 100 ? 9.058 2.896 -17.331 1.00 89.38 100 HIS A O 1
ATOM 823 N N . PRO A 1 101 ? 7.385 4.294 -16.799 1.00 89.12 101 PRO A N 1
ATOM 824 C CA . PRO A 1 101 ? 8.001 4.773 -15.551 1.00 89.12 101 PRO A CA 1
ATOM 825 C C . PRO A 1 101 ? 8.481 3.668 -14.600 1.00 89.12 101 PRO A C 1
ATOM 827 O O . PRO A 1 101 ? 9.439 3.854 -13.851 1.00 89.12 101 PRO A O 1
ATOM 830 N N . ALA A 1 102 ? 7.834 2.500 -14.650 1.00 91.50 102 ALA A N 1
ATOM 831 C CA . ALA A 1 102 ? 8.233 1.329 -13.873 1.00 91.50 102 ALA A CA 1
ATOM 832 C C . ALA A 1 102 ? 9.627 0.779 -14.229 1.00 91.50 102 ALA A C 1
ATOM 834 O O . ALA A 1 102 ? 10.226 0.115 -13.392 1.00 91.50 102 ALA A O 1
ATOM 835 N N . PHE A 1 103 ? 10.154 1.060 -15.422 1.00 91.94 103 PHE A N 1
ATOM 836 C CA . PHE A 1 103 ? 11.469 0.599 -15.884 1.00 91.94 103 PHE A CA 1
ATOM 837 C C . PHE A 1 103 ? 12.554 1.679 -15.804 1.00 91.94 103 PHE A C 1
ATOM 839 O O . PHE A 1 103 ? 13.656 1.486 -16.319 1.00 91.94 103 PHE A O 1
ATOM 846 N N . GLN A 1 104 ? 12.277 2.809 -15.141 1.00 90.75 104 GLN A N 1
ATOM 847 C CA . GLN A 1 104 ? 13.319 3.793 -14.865 1.00 90.75 104 GLN A CA 1
ATOM 848 C C . GLN A 1 104 ? 14.505 3.145 -14.126 1.00 90.75 104 GLN A C 1
ATOM 850 O O . GLN A 1 104 ? 14.289 2.257 -13.293 1.00 90.75 104 GLN A O 1
ATOM 855 N N . PRO A 1 105 ? 15.749 3.588 -14.396 1.00 88.81 105 PRO A N 1
ATOM 856 C CA . PRO A 1 105 ? 16.944 2.965 -13.842 1.00 88.81 105 PRO A CA 1
ATOM 857 C C . PRO A 1 105 ? 16.906 2.871 -12.315 1.00 88.81 105 PRO A C 1
ATOM 859 O O . PRO A 1 105 ? 16.626 3.848 -11.624 1.00 88.81 105 PRO A O 1
ATOM 862 N N . VAL A 1 106 ? 17.244 1.688 -11.802 1.00 92.31 106 VAL A N 1
ATOM 863 C CA . VAL A 1 106 ? 17.415 1.425 -10.368 1.00 92.31 106 VAL A CA 1
ATOM 864 C C . VAL A 1 106 ? 18.893 1.165 -10.105 1.00 92.31 106 VAL A C 1
ATOM 866 O O . VAL A 1 106 ? 19.499 0.303 -10.756 1.00 92.31 106 VAL A O 1
ATOM 869 N N . THR A 1 107 ? 19.483 1.917 -9.176 1.00 92.88 107 THR A N 1
ATOM 870 C CA . THR A 1 107 ? 20.908 1.814 -8.843 1.00 92.88 107 THR A CA 1
ATOM 871 C C . THR A 1 107 ? 21.212 0.487 -8.153 1.00 92.88 107 THR A C 1
ATOM 873 O O . THR A 1 107 ? 20.338 -0.148 -7.562 1.00 92.88 107 THR A O 1
ATOM 876 N N . GLN A 1 108 ? 22.472 0.052 -8.202 1.00 91.75 108 GLN A N 1
ATOM 877 C CA . GLN A 1 108 ? 22.883 -1.183 -7.533 1.00 91.75 108 GLN A CA 1
ATOM 878 C C . GLN A 1 108 ? 22.640 -1.121 -6.014 1.00 91.75 108 GLN A C 1
ATOM 880 O O . GLN A 1 108 ? 22.130 -2.077 -5.438 1.00 91.75 108 GLN A O 1
ATOM 885 N N . VAL A 1 109 ? 22.886 0.041 -5.401 1.00 92.00 109 VAL A N 1
ATOM 886 C CA . VAL A 1 109 ? 22.627 0.293 -3.974 1.00 92.00 109 VAL A CA 1
ATOM 887 C C . VAL A 1 109 ? 21.143 0.123 -3.634 1.00 92.00 109 VAL A C 1
ATOM 889 O O . VAL A 1 109 ? 20.812 -0.522 -2.642 1.00 92.00 109 VAL A O 1
ATOM 892 N N . GLN A 1 110 ? 20.236 0.646 -4.468 1.00 92.50 110 GLN A N 1
ATOM 893 C CA . GLN A 1 110 ? 18.791 0.463 -4.285 1.00 92.50 110 GLN A CA 1
ATOM 894 C C . GLN A 1 110 ? 18.396 -1.018 -4.397 1.00 92.50 110 GLN A C 1
ATOM 896 O O . GLN A 1 110 ? 17.634 -1.515 -3.569 1.00 92.50 110 GLN A O 1
ATOM 901 N N . LYS A 1 111 ? 18.939 -1.748 -5.383 1.00 92.00 111 LYS A N 1
ATOM 902 C CA . LYS A 1 111 ? 18.660 -3.185 -5.560 1.00 92.00 111 LYS A CA 1
ATOM 903 C C . LYS A 1 111 ? 19.105 -4.006 -4.351 1.00 92.00 111 LYS A C 1
ATOM 905 O O . LYS A 1 111 ? 18.330 -4.826 -3.867 1.00 92.00 111 LYS A O 1
ATOM 910 N N . GLU A 1 112 ? 20.314 -3.770 -3.848 1.00 91.00 112 GLU A N 1
ATOM 911 C CA . GLU A 1 112 ? 20.851 -4.442 -2.656 1.00 91.00 112 GLU A CA 1
ATOM 912 C C . GLU A 1 112 ? 20.024 -4.118 -1.411 1.00 91.00 112 GLU A C 1
ATOM 914 O O . GLU A 1 112 ? 19.635 -5.020 -0.669 1.00 91.00 112 GLU A O 1
ATOM 919 N N . ALA A 1 113 ? 19.659 -2.846 -1.224 1.00 89.81 113 ALA A N 1
ATOM 920 C CA . ALA A 1 113 ? 18.816 -2.430 -0.111 1.00 89.81 113 ALA A CA 1
ATOM 921 C C . ALA A 1 113 ? 17.458 -3.155 -0.108 1.00 89.81 113 ALA A C 1
ATOM 923 O O . ALA A 1 113 ? 16.987 -3.560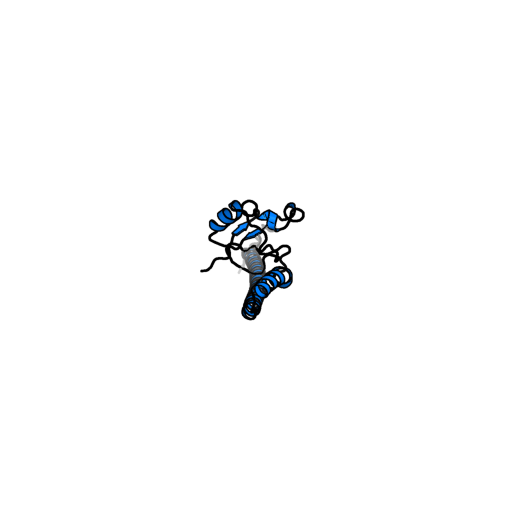 0.953 1.00 89.81 113 ALA A O 1
ATOM 924 N N . ILE A 1 114 ? 16.843 -3.359 -1.279 1.00 91.06 114 ILE A N 1
ATOM 925 C CA . ILE A 1 114 ? 15.554 -4.059 -1.424 1.00 91.06 114 ILE A CA 1
ATOM 926 C C . ILE A 1 114 ? 15.713 -5.581 -1.311 1.00 91.06 114 ILE A C 1
ATOM 928 O O . ILE A 1 114 ? 14.824 -6.255 -0.786 1.00 91.06 114 ILE A O 1
ATOM 932 N N . ALA A 1 115 ? 16.847 -6.140 -1.742 1.00 89.19 115 ALA A N 1
ATOM 933 C CA . ALA A 1 115 ? 17.137 -7.567 -1.603 1.00 89.19 115 ALA A CA 1
ATOM 934 C C . ALA A 1 115 ? 17.144 -8.021 -0.130 1.00 89.19 115 ALA A C 1
ATOM 936 O O . ALA A 1 115 ? 16.727 -9.139 0.175 1.00 89.19 115 ALA A O 1
ATOM 937 N N . HIS A 1 116 ? 17.521 -7.136 0.797 1.00 86.75 116 HIS A N 1
ATOM 938 C CA . HIS A 1 116 ? 17.475 -7.395 2.241 1.00 86.75 116 HIS A CA 1
ATOM 939 C C . HIS A 1 116 ? 16.097 -7.173 2.891 1.00 86.75 116 HIS A C 1
ATOM 941 O O . HIS A 1 116 ? 15.938 -7.393 4.090 1.00 86.75 116 HIS A O 1
ATOM 947 N N . VAL A 1 117 ? 15.085 -6.739 2.135 1.00 88.69 117 VAL A N 1
ATOM 948 C CA . VAL A 1 117 ? 13.717 -6.571 2.644 1.00 88.69 117 VAL A CA 1
ATOM 949 C C . VAL A 1 117 ? 12.950 -7.874 2.433 1.00 88.69 117 VAL A C 1
ATOM 951 O O . VAL A 1 117 ? 12.504 -8.152 1.326 1.00 88.69 117 VAL A O 1
ATOM 954 N N . GLU A 1 118 ? 12.820 -8.690 3.480 1.00 85.94 118 GLU A N 1
ATOM 955 C CA . GLU A 1 118 ? 12.136 -9.995 3.407 1.00 85.94 118 GLU A CA 1
ATOM 956 C C . GLU A 1 118 ? 10.610 -9.893 3.508 1.00 85.94 118 GLU A C 1
ATOM 958 O O . GLU A 1 118 ? 9.890 -10.704 2.934 1.00 85.94 118 GLU A O 1
ATOM 963 N N . THR A 1 119 ? 10.109 -8.889 4.224 1.00 87.62 119 THR A N 1
ATOM 964 C CA . THR A 1 119 ? 8.677 -8.667 4.462 1.00 87.62 119 THR A CA 1
ATOM 965 C C . THR A 1 119 ? 8.293 -7.229 4.123 1.00 87.62 119 THR A C 1
ATOM 967 O O . THR A 1 119 ? 9.171 -6.362 4.076 1.00 87.62 119 THR A O 1
ATOM 970 N N . PRO A 1 120 ? 7.003 -6.939 3.874 1.00 90.12 120 PRO A N 1
ATOM 971 C CA . PRO A 1 120 ? 6.552 -5.569 3.665 1.00 90.12 120 PRO A CA 1
ATOM 972 C C . PRO A 1 120 ? 6.947 -4.691 4.859 1.00 90.12 120 PRO A C 1
ATOM 974 O O . PRO A 1 120 ? 6.723 -5.064 6.011 1.00 90.12 120 PRO A O 1
ATOM 977 N N . ARG A 1 121 ? 7.536 -3.521 4.599 1.00 89.88 121 ARG A N 1
ATOM 978 C CA . ARG A 1 121 ? 8.004 -2.601 5.646 1.00 89.88 121 ARG A CA 1
ATOM 979 C C . ARG A 1 121 ? 7.253 -1.286 5.587 1.00 89.88 121 ARG A C 1
ATOM 981 O O . ARG A 1 121 ? 7.240 -0.636 4.548 1.00 89.88 121 ARG A O 1
ATOM 988 N N . CYS A 1 122 ? 6.719 -0.860 6.726 1.00 91.94 122 CYS A N 1
ATOM 989 C CA . CYS A 1 122 ? 6.162 0.476 6.913 1.00 91.94 122 CYS A CA 1
ATOM 990 C C . CYS A 1 122 ? 7.061 1.288 7.851 1.00 91.94 122 CYS A C 1
ATOM 992 O O . CYS A 1 122 ? 7.623 0.744 8.803 1.00 91.94 122 CYS A O 1
ATOM 994 N N . GLY A 1 123 ? 7.201 2.588 7.609 1.00 89.75 123 GLY A N 1
ATOM 995 C CA . GLY A 1 123 ? 8.003 3.448 8.473 1.00 89.75 123 GLY A CA 1
ATOM 996 C C . GLY A 1 123 ? 8.105 4.887 7.991 1.00 89.75 123 GLY A C 1
ATOM 997 O O . GLY A 1 123 ? 7.449 5.289 7.038 1.00 89.75 123 GLY A O 1
ATOM 998 N N . HIS A 1 124 ? 8.951 5.661 8.664 1.00 88.94 124 HIS A N 1
ATOM 999 C CA . HIS A 1 124 ? 9.192 7.079 8.361 1.00 88.94 124 HIS A CA 1
ATOM 1000 C C . HIS A 1 124 ? 10.359 7.301 7.390 1.00 88.94 124 HIS A C 1
ATOM 1002 O O . HIS A 1 124 ? 10.651 8.431 7.020 1.00 88.94 124 HIS A O 1
ATOM 1008 N N . HIS A 1 125 ? 11.050 6.229 7.004 1.00 82.50 125 HIS A N 1
ATOM 1009 C CA . HIS A 1 125 ? 12.168 6.261 6.071 1.00 82.50 125 HIS A CA 1
ATOM 1010 C C . HIS A 1 125 ? 11.997 5.157 5.034 1.00 82.50 125 HIS A C 1
ATOM 1012 O O . HIS A 1 125 ? 11.574 4.043 5.357 1.00 82.50 125 HIS A O 1
ATOM 1018 N N . THR A 1 126 ? 12.350 5.460 3.791 1.00 81.69 126 THR A N 1
ATOM 1019 C CA . THR A 1 126 ? 12.561 4.444 2.764 1.00 81.69 126 THR A CA 1
ATOM 1020 C C . THR A 1 126 ? 13.938 3.800 2.941 1.00 81.69 126 THR A C 1
ATOM 1022 O O . THR A 1 126 ? 14.811 4.361 3.615 1.00 81.69 126 THR A O 1
ATOM 1025 N N . PRO A 1 127 ? 14.181 2.615 2.354 1.00 79.81 127 PRO A N 1
ATOM 1026 C CA . PRO A 1 127 ? 15.545 2.152 2.163 1.00 79.81 127 PRO A CA 1
ATOM 1027 C C . PRO A 1 127 ? 16.349 3.155 1.341 1.00 79.81 127 PRO A C 1
ATOM 1029 O O . PRO A 1 127 ? 15.792 3.990 0.625 1.00 79.81 127 PRO A O 1
ATOM 1032 N N . VAL A 1 128 ? 17.670 3.038 1.444 1.00 80.81 128 VAL A N 1
ATOM 1033 C CA . VAL A 1 128 ? 18.637 3.975 0.869 1.00 80.81 128 VAL A CA 1
ATOM 1034 C C . VAL A 1 128 ? 18.255 4.375 -0.562 1.00 80.81 128 VAL A C 1
ATOM 1036 O O . VAL A 1 128 ? 18.106 3.522 -1.437 1.00 80.81 128 VAL A O 1
ATOM 1039 N N . GLN A 1 129 ? 18.101 5.689 -0.774 1.00 80.44 129 GLN A N 1
ATOM 1040 C CA . GLN A 1 129 ? 17.841 6.341 -2.066 1.00 80.44 129 GLN A CA 1
ATOM 1041 C C . GLN A 1 129 ? 16.524 5.958 -2.768 1.00 80.44 129 GLN A C 1
ATOM 1043 O O . GLN A 1 129 ? 16.335 6.316 -3.929 1.00 80.44 129 GLN A O 1
ATOM 1048 N N . CYS A 1 130 ? 15.606 5.229 -2.127 1.00 83.62 130 CYS A N 1
ATOM 1049 C CA . CYS A 1 130 ? 14.322 4.866 -2.748 1.00 83.62 130 CYS A CA 1
ATOM 1050 C C . CYS A 1 130 ? 13.281 6.002 -2.680 1.00 83.62 130 CYS A C 1
ATOM 1052 O O . CYS A 1 130 ? 12.284 5.977 -3.395 1.00 83.62 130 CYS A O 1
ATOM 1054 N N . ASP A 1 131 ? 13.513 7.020 -1.850 1.00 84.81 131 ASP A N 1
ATOM 1055 C CA . ASP A 1 131 ? 12.746 8.274 -1.813 1.00 84.81 131 ASP A CA 1
ATOM 1056 C C . ASP A 1 131 ? 12.775 9.021 -3.158 1.00 84.81 131 ASP A C 1
ATOM 1058 O O . ASP A 1 131 ? 11.774 9.599 -3.579 1.00 84.81 131 ASP A O 1
ATOM 1062 N N . GLN A 1 132 ? 13.885 8.918 -3.890 1.00 87.00 132 GLN A N 1
ATOM 1063 C CA . GLN A 1 132 ? 14.065 9.540 -5.205 1.00 87.00 132 GLN A CA 1
ATOM 1064 C C . GLN A 1 132 ? 13.048 9.057 -6.250 1.00 87.00 132 GLN A C 1
ATOM 1066 O O . GLN A 1 132 ? 12.783 9.757 -7.226 1.00 87.00 132 GLN A O 1
ATOM 1071 N N . TRP A 1 133 ? 12.434 7.885 -6.057 1.00 90.88 133 TRP A N 1
ATOM 1072 C CA . TRP A 1 133 ? 11.443 7.352 -6.995 1.00 90.88 133 TRP A CA 1
ATOM 1073 C C . TRP A 1 133 ? 10.162 8.185 -7.076 1.00 90.88 133 TRP A C 1
ATOM 1075 O O . TRP A 1 133 ? 9.444 8.092 -8.074 1.00 90.88 133 TRP A O 1
ATOM 1085 N N . PHE A 1 134 ? 9.889 8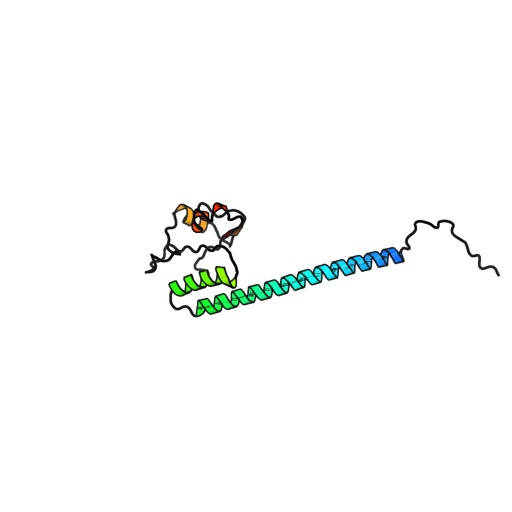.994 -6.049 1.00 89.12 134 PHE A N 1
ATOM 1086 C CA . PHE A 1 134 ? 8.761 9.922 -6.001 1.00 89.12 134 PHE A CA 1
ATOM 1087 C C . PHE A 1 134 ? 9.069 11.273 -6.668 1.00 89.12 134 PHE A C 1
ATOM 1089 O O . PHE A 1 134 ? 8.177 12.109 -6.800 1.00 89.12 134 PHE A O 1
ATOM 1096 N N . GLY A 1 135 ? 10.309 11.478 -7.124 1.00 85.38 135 GLY A N 1
ATOM 1097 C CA . GLY A 1 135 ? 10.784 12.729 -7.704 1.00 85.38 135 GLY A CA 1
ATOM 1098 C C . GLY A 1 135 ? 11.223 13.750 -6.651 1.00 85.38 135 GLY A C 1
ATOM 1099 O O . GLY A 1 135 ? 10.742 13.766 -5.519 1.00 85.38 135 GLY A O 1
ATOM 1100 N N . GLU A 1 136 ? 12.136 14.635 -7.047 1.00 79.50 136 GLU A N 1
ATOM 1101 C CA . GLU A 1 136 ? 12.832 15.573 -6.149 1.00 79.50 136 GLU A CA 1
ATOM 1102 C C . GLU A 1 136 ? 11.906 16.589 -5.464 1.00 79.50 136 GLU A C 1
ATOM 1104 O O . GLU A 1 136 ? 12.183 17.030 -4.353 1.00 79.50 136 GLU A O 1
ATOM 1109 N N . LEU A 1 137 ? 10.787 16.944 -6.102 1.00 79.06 137 LEU A N 1
ATOM 1110 C CA . LEU A 1 137 ? 9.832 17.917 -5.563 1.00 79.06 137 LEU A CA 1
ATOM 1111 C C . LEU A 1 137 ? 8.932 17.322 -4.475 1.00 79.06 137 LEU A C 1
ATOM 1113 O O . LEU A 1 137 ? 8.549 18.014 -3.536 1.00 79.06 137 LEU A O 1
ATOM 1117 N N . VAL A 1 138 ? 8.573 16.045 -4.615 1.00 84.69 138 VAL A N 1
ATOM 1118 C CA . VAL A 1 138 ? 7.600 15.379 -3.741 1.00 84.69 138 VAL A CA 1
ATOM 1119 C C . VAL A 1 138 ? 8.304 14.667 -2.595 1.00 84.69 138 VAL A C 1
ATOM 1121 O O . VAL A 1 138 ? 7.827 14.746 -1.464 1.00 84.69 138 VAL A O 1
ATOM 1124 N N . ALA A 1 139 ? 9.449 14.028 -2.852 1.00 83.44 139 ALA A N 1
ATOM 1125 C CA . ALA A 1 139 ? 10.170 13.224 -1.866 1.00 83.44 139 ALA A CA 1
ATOM 1126 C C . ALA A 1 139 ? 10.374 13.915 -0.496 1.00 83.44 139 ALA A C 1
ATOM 1128 O O . ALA A 1 139 ? 10.080 13.275 0.514 1.00 83.44 139 ALA A O 1
ATOM 1129 N N . PRO A 1 140 ? 10.749 15.212 -0.406 1.00 85.19 140 PRO A N 1
ATOM 1130 C CA . PRO A 1 140 ? 10.960 15.887 0.881 1.00 85.19 140 PRO A CA 1
ATOM 1131 C C . PRO A 1 140 ? 9.682 16.070 1.716 1.00 85.19 140 PRO A C 1
ATOM 1133 O O . PRO A 1 140 ? 9.753 16.276 2.926 1.00 85.19 140 PRO A O 1
ATOM 1136 N N . SER A 1 141 ? 8.509 16.037 1.078 1.00 88.12 141 SER A N 1
ATOM 1137 C CA . SER A 1 141 ? 7.208 16.224 1.736 1.00 88.12 141 SER A CA 1
ATOM 1138 C C . SER A 1 141 ? 6.634 14.937 2.340 1.00 88.12 141 SER A C 1
ATOM 1140 O O . SER A 1 141 ? 5.712 14.995 3.159 1.00 88.12 141 SER A O 1
ATOM 1142 N N . LEU A 1 142 ? 7.176 13.777 1.956 1.00 89.50 142 LEU A N 1
ATOM 1143 C CA . LEU A 1 142 ? 6.680 12.469 2.367 1.00 89.50 142 LEU A CA 1
ATOM 1144 C C . LEU A 1 142 ? 7.182 12.127 3.774 1.00 89.50 142 LEU A C 1
ATOM 1146 O O . LEU A 1 142 ? 8.373 12.207 4.063 1.00 89.50 142 LEU A O 1
ATOM 1150 N N . LYS A 1 143 ? 6.259 11.741 4.662 1.00 89.94 143 LYS A N 1
ATOM 1151 C CA . LYS A 1 143 ? 6.555 11.481 6.086 1.00 89.94 143 LYS A CA 1
ATOM 1152 C C . LYS A 1 143 ? 6.463 10.014 6.480 1.00 89.94 143 LYS A C 1
ATOM 1154 O O . LYS A 1 143 ? 6.994 9.620 7.516 1.00 89.94 143 LYS A O 1
ATOM 1159 N N . SER A 1 144 ? 5.753 9.222 5.691 1.00 91.50 144 SER A N 1
ATOM 1160 C CA . SER A 1 144 ? 5.551 7.802 5.924 1.00 91.50 144 SER A CA 1
ATOM 1161 C C . SER A 1 144 ? 5.571 7.055 4.602 1.00 91.50 144 SER A C 1
ATOM 1163 O O . SER A 1 144 ? 5.156 7.566 3.562 1.00 91.50 144 SER A O 1
ATOM 1165 N N . PHE A 1 145 ? 6.084 5.835 4.661 1.00 92.50 145 PHE A N 1
A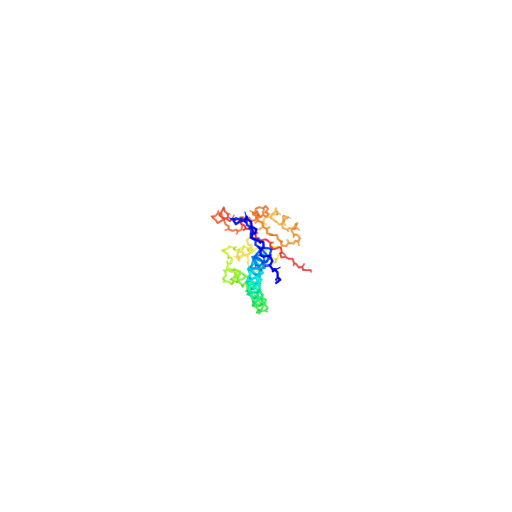TOM 1166 C CA . PHE A 1 145 ? 6.323 4.987 3.510 1.00 92.50 145 PHE A CA 1
ATOM 1167 C C . PHE A 1 145 ? 5.908 3.561 3.837 1.00 92.50 145 PHE A C 1
ATOM 1169 O O . PHE A 1 145 ? 6.086 3.094 4.964 1.00 92.50 145 PHE A O 1
ATOM 1176 N N . ALA A 1 146 ? 5.402 2.871 2.822 1.00 92.31 146 ALA A N 1
ATOM 1177 C CA . ALA A 1 146 ? 5.225 1.431 2.816 1.00 92.31 146 ALA A CA 1
ATOM 1178 C C . ALA A 1 146 ? 5.973 0.875 1.603 1.00 92.31 146 ALA A C 1
ATOM 1180 O O . ALA A 1 146 ? 5.784 1.345 0.482 1.00 92.31 146 ALA A O 1
ATOM 1181 N N . LEU A 1 147 ? 6.840 -0.104 1.834 1.00 92.69 147 LEU A N 1
ATOM 1182 C CA . LEU A 1 147 ? 7.606 -0.784 0.804 1.00 92.69 147 LEU A CA 1
ATOM 1183 C C . LEU A 1 147 ? 7.212 -2.253 0.765 1.00 92.69 147 LEU A C 1
ATOM 1185 O O . LEU A 1 147 ? 7.303 -2.954 1.773 1.00 92.69 147 LEU A O 1
ATOM 1189 N N . LEU A 1 148 ? 6.854 -2.715 -0.428 1.00 92.06 148 LEU A N 1
ATOM 1190 C CA . LEU A 1 148 ? 6.564 -4.108 -0.719 1.00 92.06 148 LEU A CA 1
ATOM 1191 C C . LEU A 1 148 ? 7.553 -4.611 -1.783 1.00 92.06 148 LEU A C 1
ATOM 1193 O O . LEU A 1 148 ? 7.467 -4.166 -2.930 1.00 92.06 148 LEU A O 1
ATOM 1197 N N . PRO A 1 149 ? 8.496 -5.506 -1.442 1.00 91.44 149 PRO A N 1
ATOM 1198 C CA . PRO A 1 149 ? 9.330 -6.153 -2.445 1.00 91.44 149 PRO A CA 1
ATOM 1199 C C . PRO A 1 149 ? 8.478 -7.135 -3.260 1.00 91.44 149 PRO A C 1
ATOM 1201 O O . PRO A 1 149 ? 7.834 -8.021 -2.702 1.00 91.44 149 PRO A O 1
ATOM 1204 N N . LEU A 1 150 ? 8.486 -6.989 -4.584 1.00 88.81 150 LEU A N 1
ATOM 1205 C CA . LEU A 1 150 ? 7.874 -7.958 -5.492 1.00 88.81 150 LEU A CA 1
ATOM 1206 C C . LEU A 1 150 ? 8.901 -9.052 -5.783 1.00 88.81 150 LEU A C 1
ATOM 1208 O O . LEU A 1 150 ? 9.978 -8.768 -6.306 1.00 88.81 150 LEU A O 1
ATOM 1212 N N . ARG A 1 151 ? 8.586 -10.287 -5.398 1.00 83.75 151 ARG A N 1
ATOM 1213 C CA . ARG A 1 151 ? 9.424 -11.467 -5.619 1.00 83.75 151 ARG A CA 1
ATOM 1214 C C . ARG A 1 151 ? 8.566 -12.551 -6.253 1.00 83.75 151 ARG A C 1
ATOM 1216 O O . ARG A 1 151 ? 7.388 -12.656 -5.914 1.00 83.75 151 ARG A O 1
ATOM 1223 N N . ASP A 1 152 ? 9.169 -13.347 -7.125 1.00 68.81 152 ASP A N 1
ATOM 1224 C CA . ASP A 1 152 ? 8.595 -14.644 -7.459 1.00 68.81 152 ASP A CA 1
ATOM 1225 C C . ASP A 1 152 ? 8.702 -15.520 -6.206 1.00 68.81 152 ASP A C 1
ATOM 1227 O O . ASP A 1 152 ? 9.768 -15.608 -5.590 1.00 68.81 152 ASP A O 1
ATOM 1231 N N . SER A 1 153 ? 7.558 -16.049 -5.773 1.00 53.50 153 SER A N 1
ATOM 1232 C CA . SER A 1 153 ? 7.428 -16.969 -4.637 1.00 53.50 153 SER A CA 1
ATOM 1233 C C . SER A 1 153 ? 8.232 -18.246 -4.829 1.00 53.50 153 SER A C 1
ATOM 1235 O O . SER A 1 153 ? 8.181 -18.770 -5.966 1.00 53.50 153 SER A O 1
#

Foldseek 3Di:
DDPDDDDDPDPDDDDDPVNVVVVVVVVVVVVVVVVVVVVVVVVVVVVLVVVLVVVLVVQLVPDPDPVSNVVSVVCSVCPVVVPPFDFAADDPDDDPPCVPLNDPDDDPQRVVQLVPCPAKDKDQDDGPPPLCRRPPVCSVVGGMDIDDDDDDD

pLDDT: mean 85.48, std 14.26, range [36.31, 97.19]

Secondary structure (DSSP, 8-state):
-----------SS---HHHHHHHHHHHHHHHHHHHHHHHHHHHHHHHHHHHHHHHHHHHHHT--SHHHHHHHHHHIIIIIS--S-------S---S-TTSGGGS---HHHHHHHHT--S-EEESS-STT-GGGG-TTTGGG---EEE------

Sequence (153 aa):
MNEIQIPHPHRNHTVSLSERQLLTLRDKNRTLEQRLSELIGYAETNDNISGKVHQLAVRLLVQRTLKGVLDTIQHQMLHHFEIPHVALRLWGIQADLLEHPAFQPVTQVQKEAIAHVETPRCGHHTPVQCDQWFGELVAPSLKSFALLPLRDS

InterPro domains:
  IPR007435 Protein of unknown function DUF484 [PF04340] (2-150)
  IPR007435 Protein of unknown function DUF484 [PTHR38765] (2-151)
  IPR029016 GAF-like domain superfamily [G3DSA:3.30.450.40] (13-153)

Organism: NCBI:txid410659